Protein AF-A0A6G4ZR60-F1 (afdb_monomer_lite)

Secondary structure (DSSP, 8-state):
-EEEEETTEEEEE----------S-----TTT-S------HHHHHHH---HHHHHHHHHHHHHT--

Sequence (66 aa):
EYTFYRHGKKVQKNVHYFPAIVSGALLLQPEEIRDGKWLSFEEAQEQLTFEEAKKVCRKIEELTKL

Foldseek 3Di:
DDWDDDPNDIDDDDDDDDDDDDDDDDDDDVVVDVDDDDDDLVVVLVVDDDPVVNVVSVVVVVVPPD

Radius of gyration: 14.52 Å; chains: 1; bounding box: 39×22×35 Å

pLDDT: mean 93.46, std 6.7, range [50.81, 97.69]

Structure (mmCIF, N/CA/C/O backbone):
data_AF-A0A6G4ZR60-F1
#
_entry.id   AF-A0A6G4ZR60-F1
#
loop_
_atom_site.group_PDB
_atom_site.id
_atom_site.type_symbol
_atom_site.label_atom_id
_atom_site.label_alt_id
_atom_site.label_comp_id
_atom_site.label_asym_id
_atom_site.label_entity_id
_atom_site.label_seq_id
_atom_site.pdbx_PDB_ins_code
_atom_site.Cartn_x
_atom_site.Cartn_y
_atom_site.Cartn_z
_atom_site.occupancy
_atom_site.B_iso_or_equiv
_atom_site.auth_seq_id
_atom_site.auth_comp_id
_atom_site.auth_asym_id
_atom_site.auth_atom_id
_atom_site.pdbx_PDB_model_num
ATOM 1 N N . GLU A 1 1 ? 1.210 -2.017 11.855 1.00 84.38 1 GLU A N 1
ATOM 2 C CA . GLU A 1 1 ? 0.078 -2.252 12.768 1.00 84.38 1 GLU A CA 1
ATOM 3 C C . GLU A 1 1 ? -0.819 -1.031 12.769 1.00 84.38 1 GLU A C 1
ATOM 5 O O . GLU A 1 1 ? -0.280 0.068 12.737 1.00 84.38 1 GLU A O 1
ATOM 10 N N . TYR A 1 2 ? -2.139 -1.212 12.787 1.00 87.06 2 TYR A N 1
ATOM 11 C CA . TYR A 1 2 ? -3.081 -0.115 13.000 1.00 87.06 2 TYR A CA 1
ATOM 12 C C . TYR A 1 2 ? -4.343 -0.602 13.707 1.00 87.06 2 TYR A C 1
ATOM 14 O O . TYR A 1 2 ? -4.638 -1.798 13.764 1.00 87.06 2 TYR A O 1
ATOM 22 N N . THR A 1 3 ? -5.096 0.343 14.256 1.00 91.06 3 THR A N 1
ATOM 23 C CA . THR A 1 3 ? -6.368 0.075 14.922 1.00 91.06 3 THR A CA 1
ATOM 24 C C . THR A 1 3 ? -7.476 0.868 14.255 1.00 91.06 3 THR A C 1
ATOM 26 O O . THR A 1 3 ? -7.305 2.049 13.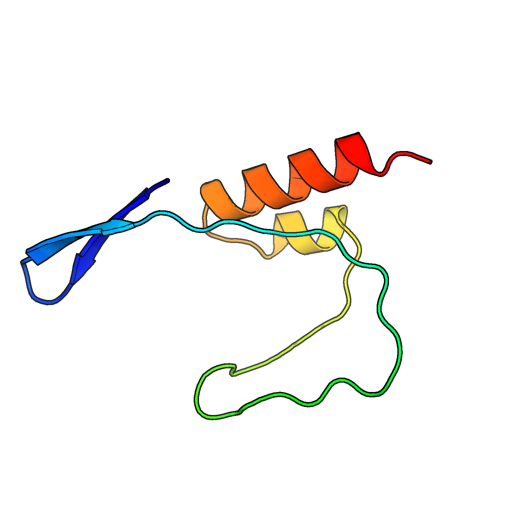970 1.00 91.06 3 THR A O 1
ATOM 29 N N . PHE A 1 4 ? -8.628 0.241 14.044 1.00 91.75 4 PHE A N 1
ATOM 30 C CA . PHE A 1 4 ? -9.815 0.902 13.502 1.00 91.75 4 PHE A CA 1
ATOM 31 C C . PHE A 1 4 ? -11.084 0.356 14.156 1.00 91.75 4 PHE A C 1
ATOM 33 O O . PHE A 1 4 ? -11.043 -0.646 14.869 1.00 91.75 4 PHE A O 1
ATOM 40 N N . TYR A 1 5 ? -12.220 1.012 13.926 1.00 93.12 5 TYR A N 1
ATOM 41 C CA . TYR A 1 5 ? -13.519 0.529 14.388 1.00 93.12 5 TYR A CA 1
ATOM 42 C C . TYR A 1 5 ? -14.316 -0.053 13.225 1.00 93.12 5 TYR A C 1
ATOM 44 O O . TYR A 1 5 ? -14.439 0.569 12.173 1.00 93.12 5 TYR A O 1
ATOM 52 N N . ARG A 1 6 ? -14.895 -1.236 13.428 1.00 93.50 6 ARG A N 1
ATOM 53 C CA . ARG A 1 6 ? -15.812 -1.877 12.481 1.00 93.50 6 ARG A CA 1
ATOM 54 C C . ARG A 1 6 ? -17.062 -2.321 13.231 1.00 93.50 6 ARG A C 1
ATOM 56 O O . ARG A 1 6 ? -16.960 -3.085 14.185 1.00 93.50 6 ARG A O 1
ATOM 63 N N . HIS A 1 7 ? -18.231 -1.817 12.829 1.00 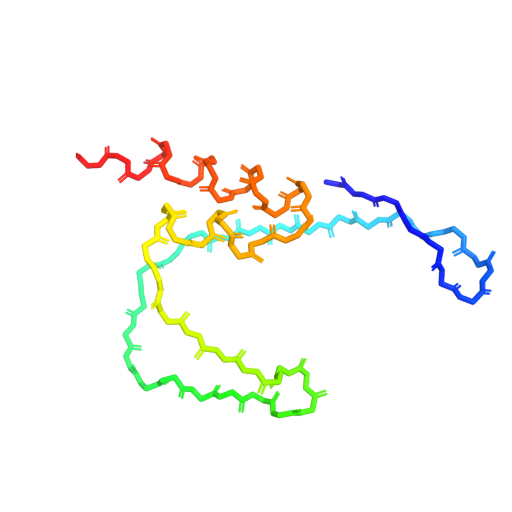94.25 7 HIS A N 1
ATOM 64 C CA . HIS A 1 7 ? -19.512 -2.060 13.517 1.00 94.25 7 HIS A CA 1
ATOM 65 C C . HIS A 1 7 ? -19.443 -1.796 15.037 1.00 94.25 7 HIS A C 1
ATOM 67 O O . HIS A 1 7 ? -19.877 -2.614 15.844 1.00 94.25 7 HIS A O 1
ATOM 73 N N . GLY A 1 8 ? -18.811 -0.685 15.435 1.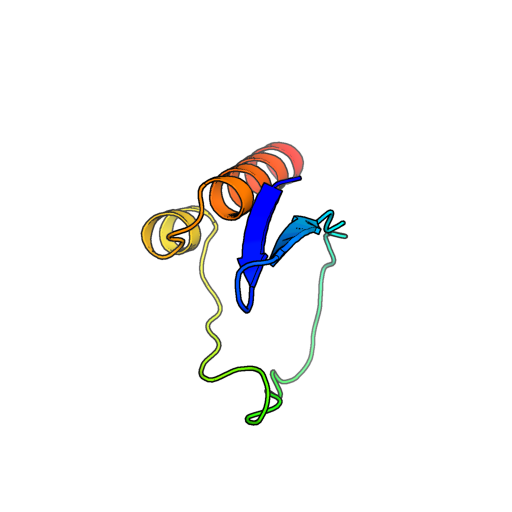00 94.50 8 GLY A N 1
ATOM 74 C CA . GLY A 1 8 ? -18.641 -0.300 16.844 1.00 94.50 8 GLY A CA 1
ATOM 75 C C . GLY A 1 8 ? -17.592 -1.102 17.625 1.00 94.50 8 GLY A C 1
ATOM 76 O O . GLY A 1 8 ? -17.299 -0.764 18.767 1.00 94.50 8 GLY A O 1
ATOM 77 N N . LYS A 1 9 ? -16.976 -2.130 17.028 1.00 95.38 9 LYS A N 1
ATOM 78 C CA . LYS A 1 9 ? -15.915 -2.920 17.665 1.00 95.38 9 LYS A CA 1
ATOM 79 C C . LYS A 1 9 ? -14.542 -2.401 17.264 1.00 95.38 9 LYS A C 1
ATOM 81 O O . LYS A 1 9 ? -14.278 -2.205 16.079 1.00 95.38 9 LYS A O 1
ATOM 86 N N . LYS A 1 10 ? -13.664 -2.215 18.250 1.00 96.19 10 LYS A N 1
ATOM 87 C CA . LYS A 1 10 ? -12.250 -1.897 18.035 1.00 96.19 10 LYS A CA 1
ATOM 88 C C . LYS A 1 10 ? -11.538 -3.136 17.489 1.00 96.19 10 LYS A C 1
ATOM 90 O O . LYS A 1 10 ? -11.597 -4.200 18.099 1.00 96.19 10 LYS A O 1
ATOM 95 N N . VAL A 1 11 ? -10.876 -2.993 16.349 1.00 96.50 11 VAL A N 1
ATOM 96 C CA . VAL A 1 11 ? -10.116 -4.048 15.675 1.00 96.50 11 VAL A CA 1
ATOM 97 C C . VAL A 1 11 ? -8.659 -3.622 15.609 1.00 96.50 11 VAL A C 1
ATOM 99 O O . VAL A 1 11 ? -8.338 -2.588 15.023 1.00 96.50 11 VAL A O 1
ATOM 102 N N . GLN A 1 12 ? -7.783 -4.434 16.191 1.00 96.06 12 GLN A N 1
ATOM 103 C CA . GLN A 1 12 ? -6.336 -4.324 16.036 1.00 96.06 12 GLN A CA 1
ATOM 104 C C . GLN A 1 12 ? -5.918 -5.204 14.860 1.00 96.06 12 GLN A C 1
ATOM 106 O O . GLN A 1 12 ? -6.218 -6.399 14.841 1.00 96.06 12 GLN A O 1
ATOM 111 N N . LYS A 1 13 ? -5.278 -4.612 13.850 1.00 95.06 13 LYS A N 1
ATOM 112 C CA . LYS A 1 13 ? -4.919 -5.310 12.615 1.00 95.06 13 LYS A CA 1
ATOM 113 C C . LYS A 1 13 ? -3.433 -5.189 12.316 1.00 95.06 13 LYS A C 1
ATOM 115 O O . LYS A 1 13 ? -2.843 -4.106 12.334 1.00 95.06 13 LYS A O 1
ATOM 120 N N . ASN A 1 14 ? -2.866 -6.333 11.950 1.00 95.81 14 ASN A N 1
ATOM 121 C CA . ASN A 1 14 ? -1.501 -6.477 11.477 1.00 95.81 14 ASN A CA 1
ATOM 122 C C . ASN A 1 14 ? -1.505 -7.000 10.039 1.00 95.81 14 ASN A C 1
ATOM 124 O O . ASN A 1 14 ? -2.311 -7.857 9.685 1.00 95.81 14 ASN A O 1
ATOM 128 N N . VAL A 1 15 ? -0.640 -6.424 9.203 1.00 95.50 15 VAL A N 1
ATOM 129 C CA . VAL A 1 15 ? -0.466 -6.788 7.791 1.00 95.50 15 VAL A CA 1
ATOM 130 C C . VAL A 1 15 ? 1.030 -6.921 7.534 1.00 95.50 15 VAL A C 1
ATOM 132 O O . VAL A 1 15 ? 1.814 -6.092 8.006 1.00 95.50 15 VAL A O 1
ATOM 135 N N . HIS 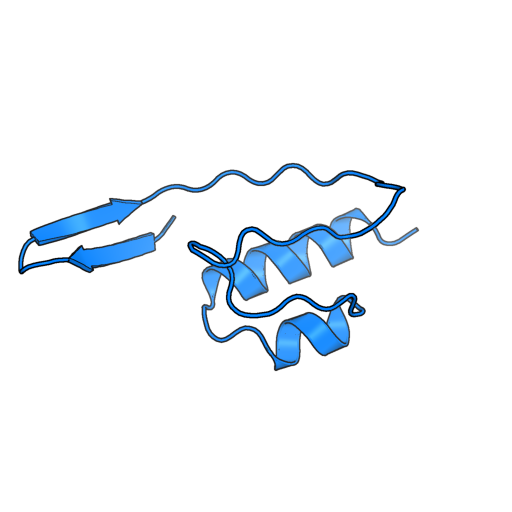A 1 16 ? 1.423 -7.971 6.821 1.00 95.00 16 HIS A N 1
ATOM 136 C CA . HIS A 1 16 ? 2.808 -8.254 6.459 1.00 95.00 16 HIS A CA 1
ATOM 137 C C . HIS A 1 16 ? 2.924 -8.264 4.937 1.00 95.00 16 HIS A C 1
ATOM 139 O O . HIS A 1 16 ? 2.106 -8.881 4.262 1.00 95.00 16 HIS A O 1
ATOM 145 N N . TYR A 1 17 ? 3.919 -7.547 4.418 1.00 94.06 17 TYR A N 1
ATOM 146 C CA . TYR A 1 17 ? 4.161 -7.385 2.988 1.00 94.06 17 TYR A CA 1
ATOM 147 C C . TYR A 1 17 ? 5.476 -8.060 2.608 1.00 94.06 17 TYR A C 1
ATOM 149 O O . TYR A 1 17 ? 6.456 -7.954 3.346 1.00 94.06 17 TYR A O 1
ATOM 157 N N . PHE A 1 18 ? 5.493 -8.700 1.441 1.00 93.44 18 PHE A N 1
ATOM 158 C CA . PHE A 1 18 ? 6.676 -9.321 0.855 1.00 93.44 18 PHE A CA 1
ATOM 159 C C . PHE A 1 18 ? 6.938 -8.662 -0.506 1.00 93.44 18 PHE A C 1
ATOM 161 O O . PHE A 1 18 ? 6.078 -8.765 -1.383 1.00 93.44 18 PHE A O 1
ATOM 168 N N . PRO A 1 19 ? 8.062 -7.948 -0.694 1.00 92.56 19 PRO A N 1
ATOM 169 C CA . PRO A 1 19 ? 8.406 -7.393 -1.996 1.00 92.56 19 PRO A CA 1
ATOM 170 C C . PRO A 1 19 ? 8.757 -8.524 -2.968 1.00 92.56 19 PRO A C 1
ATOM 172 O O . PRO A 1 19 ? 9.448 -9.475 -2.603 1.00 92.56 19 PRO A O 1
ATOM 175 N N . ALA A 1 20 ? 8.286 -8.413 -4.207 1.00 92.75 20 ALA A N 1
ATOM 176 C CA . ALA A 1 20 ? 8.542 -9.387 -5.259 1.00 92.75 20 ALA A CA 1
ATOM 177 C C . ALA A 1 20 ? 8.662 -8.687 -6.615 1.00 92.75 20 ALA A C 1
ATOM 179 O O . ALA A 1 20 ? 7.934 -7.736 -6.897 1.00 92.75 20 ALA A O 1
ATOM 180 N N . ILE A 1 21 ? 9.558 -9.193 -7.462 1.00 93.38 21 ILE A N 1
ATOM 181 C CA . ILE A 1 21 ? 9.585 -8.856 -8.886 1.00 93.38 21 ILE A CA 1
ATOM 182 C C . ILE A 1 21 ? 8.584 -9.783 -9.573 1.00 93.38 21 ILE A C 1
ATOM 184 O O . ILE A 1 21 ? 8.667 -11.002 -9.419 1.00 93.3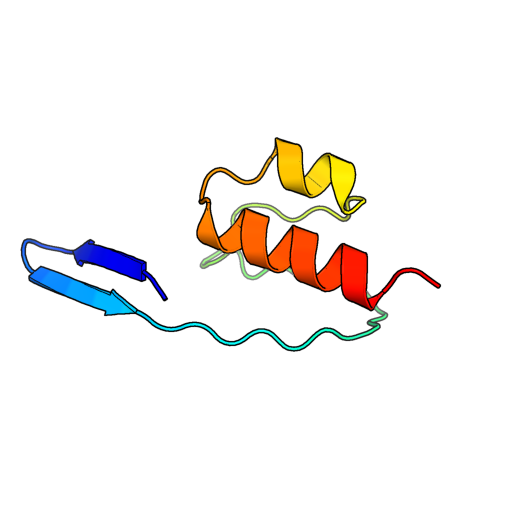8 21 ILE A O 1
ATOM 188 N N . VAL A 1 22 ? 7.629 -9.212 -10.303 1.00 94.81 22 VAL A N 1
ATOM 189 C CA . VAL A 1 22 ? 6.529 -9.957 -10.929 1.00 94.81 22 VAL A CA 1
ATOM 190 C C . VAL A 1 22 ? 6.473 -9.706 -12.432 1.00 94.81 22 VAL A C 1
ATOM 192 O O . VAL A 1 22 ? 6.963 -8.694 -12.928 1.00 94.81 22 VAL A O 1
ATOM 195 N N . SER A 1 23 ? 5.867 -10.638 -13.160 1.00 96.75 23 SER A N 1
ATOM 196 C CA . SER A 1 23 ? 5.628 -10.551 -14.600 1.00 96.75 23 SER A CA 1
ATOM 197 C C . SER A 1 23 ? 4.259 -11.148 -14.948 1.00 96.75 23 SER A C 1
ATOM 199 O O . SER A 1 23 ? 3.661 -11.861 -14.141 1.00 96.75 23 SER A O 1
ATOM 201 N N . GLY A 1 24 ? 3.751 -10.841 -16.144 1.00 96.44 24 GLY A N 1
ATOM 202 C CA . GLY A 1 24 ? 2.441 -11.296 -16.622 1.00 96.44 24 GLY A CA 1
ATOM 203 C C . GLY A 1 24 ? 1.403 -10.177 -16.717 1.00 96.44 24 GLY A C 1
ATOM 204 O O . GLY A 1 24 ? 1.716 -8.997 -16.563 1.00 96.44 24 GLY A O 1
ATOM 205 N N . ALA A 1 25 ? 0.161 -10.555 -17.021 1.00 96.00 25 ALA A N 1
ATOM 206 C CA . ALA A 1 25 ? -0.951 -9.616 -17.136 1.00 96.00 25 ALA A CA 1
ATOM 207 C C . ALA A 1 25 ? -1.571 -9.324 -15.762 1.00 96.00 25 ALA A C 1
ATOM 209 O O . ALA A 1 25 ? -1.807 -10.239 -14.972 1.00 96.00 25 ALA A O 1
ATOM 210 N N . LEU A 1 26 ? -1.879 -8.052 -15.497 1.00 95.25 26 LEU A N 1
ATOM 211 C CA . LEU A 1 26 ? -2.625 -7.650 -14.306 1.00 95.25 26 LEU A CA 1
ATOM 212 C C . LEU A 1 26 ? -4.103 -8.026 -14.475 1.00 95.25 26 LEU A C 1
ATOM 214 O O . LEU A 1 26 ? -4.784 -7.483 -15.342 1.00 95.25 26 LEU A O 1
ATOM 218 N N . LEU A 1 27 ? -4.595 -8.932 -13.630 1.00 95.81 27 LEU A N 1
ATOM 219 C CA . LEU A 1 27 ? -6.000 -9.337 -13.572 1.00 95.81 27 LEU A CA 1
ATOM 220 C C . LEU A 1 27 ? -6.558 -8.979 -12.191 1.00 95.81 27 LEU A C 1
ATOM 222 O O . LEU A 1 27 ? -6.104 -9.516 -11.182 1.00 95.81 27 LEU A O 1
ATOM 226 N N . LEU A 1 28 ? -7.511 -8.048 -12.144 1.00 96.56 28 LEU A N 1
ATOM 227 C CA . LEU A 1 28 ? -8.129 -7.595 -10.896 1.00 96.56 28 LEU A CA 1
ATOM 228 C C . LEU A 1 28 ? -9.352 -8.448 -10.544 1.00 96.56 28 LEU A C 1
ATOM 230 O O . LEU A 1 28 ? -10.075 -8.890 -11.435 1.00 96.56 28 LEU A O 1
ATOM 234 N N . GLN A 1 29 ? -9.593 -8.634 -9.245 1.00 97.69 29 GLN A N 1
ATOM 235 C CA . GLN A 1 29 ? -10.826 -9.224 -8.717 1.00 97.69 29 GLN A CA 1
ATOM 236 C C . GLN A 1 29 ? -11.808 -8.088 -8.400 1.00 97.69 29 GLN A C 1
ATOM 238 O O . GLN A 1 29 ? -11.604 -7.388 -7.403 1.00 97.69 29 GLN A O 1
ATOM 243 N N . PRO A 1 30 ? -12.823 -7.834 -9.244 1.00 94.81 30 PRO A N 1
ATOM 244 C CA . PRO A 1 30 ? -13.655 -6.634 -9.143 1.00 94.81 30 PRO A CA 1
ATOM 245 C C . PRO A 1 30 ? -14.486 -6.568 -7.854 1.00 94.81 30 PRO A C 1
ATOM 247 O O . PRO A 1 30 ? -14.892 -5.481 -7.444 1.00 94.81 30 PRO A O 1
ATOM 250 N N . GLU A 1 31 ? -14.722 -7.702 -7.192 1.00 97.62 31 GLU A N 1
ATOM 251 C CA . GLU A 1 31 ? -15.421 -7.780 -5.908 1.00 97.62 31 GLU A CA 1
ATOM 252 C C . GLU A 1 31 ? -14.598 -7.187 -4.750 1.00 97.62 31 GLU A C 1
ATOM 254 O O . GLU A 1 31 ? -15.168 -6.741 -3.754 1.00 97.62 31 GLU A O 1
ATOM 259 N N . GLU A 1 32 ? -13.267 -7.160 -4.877 1.00 95.56 32 GLU A N 1
ATOM 260 C CA . GLU A 1 32 ? -12.347 -6.673 -3.843 1.00 95.56 32 GLU A CA 1
ATOM 261 C C . GLU A 1 32 ? -11.613 -5.390 -4.250 1.00 95.56 32 GLU A C 1
ATOM 263 O O . GLU A 1 32 ? -11.365 -4.516 -3.414 1.00 95.56 32 GLU A O 1
ATOM 268 N N . ILE A 1 33 ? -11.250 -5.267 -5.530 1.00 96.81 33 ILE A N 1
ATOM 269 C CA . ILE A 1 33 ? -10.370 -4.220 -6.049 1.00 96.81 33 ILE A CA 1
ATOM 270 C C . ILE A 1 33 ? -11.090 -3.452 -7.153 1.00 96.81 33 ILE A C 1
ATOM 272 O O . ILE A 1 33 ? -11.363 -3.975 -8.229 1.00 96.81 33 ILE A O 1
ATOM 276 N N . ARG A 1 34 ? -11.349 -2.167 -6.896 1.00 97.00 34 ARG A N 1
ATOM 277 C CA . ARG A 1 34 ? -12.054 -1.287 -7.839 1.00 97.00 34 ARG A CA 1
ATOM 278 C C . ARG A 1 34 ? -11.202 -0.864 -9.040 1.00 97.00 34 ARG A C 1
ATOM 280 O O . ARG A 1 34 ? -11.746 -0.660 -10.117 1.00 97.00 34 ARG A O 1
ATOM 287 N N . ASP A 1 35 ? -9.907 -0.639 -8.830 1.00 96.19 35 ASP A N 1
ATOM 288 C CA . ASP A 1 35 ? -8.966 -0.130 -9.837 1.00 96.19 35 ASP A CA 1
ATOM 289 C C . ASP A 1 35 ? -7.525 -0.526 -9.465 1.00 96.19 35 ASP A C 1
ATOM 291 O O . ASP A 1 35 ? -7.239 -0.787 -8.293 1.00 96.19 35 ASP A O 1
ATOM 295 N N . GLY A 1 36 ? -6.621 -0.557 -10.445 1.00 95.25 36 GLY A N 1
ATOM 296 C CA . GLY A 1 36 ? -5.220 -0.937 -10.268 1.00 95.25 36 GLY A CA 1
ATOM 297 C C . GLY A 1 36 ? -4.309 -0.244 -11.277 1.00 95.25 36 GLY A C 1
ATOM 298 O O . GLY A 1 36 ? -4.597 -0.210 -12.471 1.00 95.25 36 GLY A O 1
ATOM 299 N N . LYS A 1 37 ? -3.194 0.313 -10.793 1.00 95.38 37 LYS A N 1
ATOM 300 C CA . LYS A 1 37 ? -2.223 1.063 -11.601 1.00 95.38 37 LYS A CA 1
ATOM 301 C C . LYS A 1 37 ? -0.800 0.696 -11.205 1.00 95.38 37 LYS A C 1
ATOM 303 O O . LYS A 1 37 ? -0.521 0.489 -10.026 1.00 95.38 37 LYS A O 1
ATOM 308 N N . TRP A 1 38 ? 0.088 0.668 -12.192 1.00 96.38 38 TRP A N 1
ATOM 309 C CA . TRP A 1 38 ? 1.530 0.643 -11.972 1.00 96.38 38 TRP A CA 1
ATOM 310 C C . TRP A 1 38 ? 2.026 2.078 -11.844 1.00 96.38 38 TRP A C 1
ATOM 312 O O . TRP A 1 38 ? 1.750 2.893 -12.720 1.00 96.38 38 TRP A O 1
ATOM 322 N N . LEU A 1 39 ? 2.717 2.374 -10.749 1.00 96.19 39 LEU A N 1
ATOM 323 C CA . LEU A 1 39 ? 3.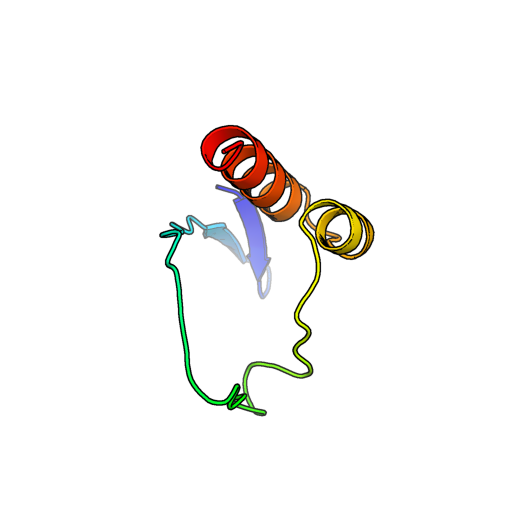237 3.698 -10.418 1.00 96.19 39 LEU A CA 1
ATOM 324 C C . LEU A 1 39 ? 4.661 3.559 -9.883 1.00 96.19 39 LEU A C 1
ATOM 326 O O . LEU A 1 39 ? 5.025 2.510 -9.340 1.00 96.19 39 LEU A O 1
ATOM 330 N N . SER A 1 40 ? 5.445 4.626 -10.000 1.00 94.94 40 SER A N 1
ATOM 331 C CA . SER A 1 40 ? 6.681 4.773 -9.230 1.00 94.94 40 SER A CA 1
ATOM 332 C C . SER A 1 40 ? 6.391 4.897 -7.726 1.00 94.94 40 SER A C 1
ATOM 334 O O . SER A 1 40 ? 5.261 5.166 -7.307 1.00 94.94 40 SER A O 1
ATOM 336 N N . PHE A 1 41 ? 7.416 4.711 -6.886 1.00 94.00 41 PHE A N 1
ATOM 337 C CA . PHE A 1 41 ? 7.265 4.878 -5.437 1.00 94.00 41 PHE A CA 1
ATOM 338 C C . PHE A 1 41 ? 6.888 6.311 -5.040 1.00 94.00 41 PHE A C 1
ATOM 340 O O . PHE A 1 41 ? 6.136 6.482 -4.082 1.00 94.00 41 PHE A O 1
ATOM 347 N N . GLU A 1 42 ? 7.369 7.321 -5.766 1.00 93.38 42 GLU A N 1
ATOM 348 C CA . GLU A 1 42 ? 7.030 8.730 -5.541 1.00 93.38 42 GLU A CA 1
ATOM 349 C C . GLU A 1 42 ? 5.544 8.988 -5.831 1.00 93.38 42 GLU A C 1
ATOM 351 O O . GLU A 1 42 ? 4.796 9.375 -4.934 1.00 93.38 42 GLU A O 1
ATOM 356 N N . GLU A 1 43 ? 5.076 8.644 -7.035 1.00 96.81 43 GLU A N 1
ATOM 357 C CA . GLU A 1 43 ? 3.668 8.809 -7.430 1.00 96.81 43 GLU A CA 1
ATOM 358 C C . GLU A 1 43 ? 2.718 8.013 -6.520 1.00 96.81 43 GLU A C 1
ATOM 360 O O . GLU A 1 43 ? 1.633 8.478 -6.165 1.00 96.81 43 GLU A O 1
ATOM 365 N N . ALA A 1 44 ? 3.112 6.804 -6.106 1.00 96.38 44 ALA A N 1
ATOM 366 C CA . ALA A 1 44 ? 2.311 5.998 -5.191 1.00 96.38 44 ALA A CA 1
ATOM 367 C C . ALA A 1 44 ? 2.136 6.687 -3.826 1.00 96.38 44 ALA A C 1
ATOM 369 O O . ALA A 1 44 ? 1.044 6.651 -3.256 1.00 96.38 44 ALA A O 1
ATOM 370 N N . GLN A 1 45 ? 3.177 7.343 -3.300 1.00 95.19 45 GLN A N 1
ATOM 371 C CA . GLN A 1 45 ? 3.110 8.055 -2.019 1.00 95.19 45 GLN A CA 1
ATOM 372 C C . GLN A 1 45 ? 2.135 9.236 -2.039 1.00 95.19 45 GLN A C 1
ATOM 374 O O . GLN A 1 45 ? 1.505 9.502 -1.011 1.00 95.19 45 GLN A O 1
ATOM 379 N N . GLU A 1 46 ? 1.970 9.897 -3.186 1.00 96.62 46 GLU A N 1
ATOM 380 C CA . GLU A 1 46 ? 1.003 10.986 -3.371 1.00 96.62 46 GLU A CA 1
ATOM 381 C C . GLU A 1 46 ? -0.453 10.494 -3.366 1.00 96.62 46 GLU A C 1
ATOM 383 O O . GLU A 1 46 ? -1.349 11.201 -2.907 1.00 96.62 46 GLU A O 1
ATOM 388 N N . GLN A 1 47 ? -0.698 9.269 -3.843 1.00 96.94 47 GLN A N 1
ATOM 389 C CA . GLN A 1 47 ? -2.042 8.682 -3.938 1.00 96.94 47 GLN A CA 1
ATOM 390 C C . GLN A 1 47 ? -2.482 7.967 -2.652 1.00 96.94 47 GLN A C 1
ATOM 392 O O . GLN A 1 47 ? -3.678 7.842 -2.371 1.00 96.94 47 GLN A O 1
ATOM 397 N N . LEU A 1 48 ? -1.532 7.456 -1.864 1.00 96.62 48 LEU A N 1
ATOM 398 C CA . LEU A 1 48 ? -1.827 6.748 -0.621 1.00 96.62 48 LEU A CA 1
ATOM 399 C C . LEU A 1 48 ? -2.411 7.700 0.431 1.00 96.62 48 LEU A C 1
ATOM 401 O O . LEU A 1 48 ? -1.836 8.732 0.757 1.00 96.62 48 LEU A O 1
ATOM 405 N N . THR A 1 49 ? -3.527 7.313 1.046 1.00 96.56 49 THR A N 1
ATOM 406 C CA . THR A 1 49 ? -4.176 8.107 2.105 1.00 96.56 49 THR A CA 1
ATOM 407 C C . THR A 1 49 ? -3.809 7.644 3.513 1.00 96.56 49 THR A C 1
ATOM 409 O O . THR A 1 49 ? -3.738 8.458 4.429 1.00 96.56 49 THR A O 1
ATOM 412 N N . PHE A 1 50 ? -3.539 6.349 3.697 1.00 94.19 50 PHE A N 1
ATOM 413 C CA . PHE A 1 50 ? -3.181 5.773 4.993 1.00 94.19 50 PHE A CA 1
ATOM 414 C C . PHE A 1 50 ? -1.680 5.891 5.274 1.00 94.19 50 PHE A C 1
ATOM 416 O O . PHE A 1 50 ? -0.843 5.449 4.482 1.00 94.19 50 PHE A O 1
ATOM 423 N N . GLU A 1 51 ? -1.335 6.420 6.446 1.00 94.00 51 GLU A N 1
ATOM 424 C CA . GLU A 1 51 ? 0.056 6.646 6.848 1.00 94.00 51 GLU A CA 1
ATOM 425 C C . GLU A 1 51 ? 0.859 5.347 6.984 1.00 94.00 51 GLU A C 1
ATOM 427 O O . GLU A 1 51 ? 2.043 5.308 6.652 1.00 94.00 51 GLU A O 1
ATOM 432 N N . GLU A 1 52 ? 0.237 4.249 7.415 1.00 94.38 52 GLU A N 1
ATOM 433 C CA . GLU A 1 52 ? 0.892 2.943 7.488 1.00 94.38 52 GLU A CA 1
ATOM 434 C C . GLU A 1 52 ? 1.304 2.437 6.105 1.00 94.38 52 GLU A C 1
ATOM 436 O O . GLU A 1 52 ? 2.395 1.886 5.961 1.00 94.38 52 GLU A O 1
ATOM 441 N N . ALA A 1 53 ? 0.473 2.660 5.083 1.00 94.69 53 ALA A N 1
ATOM 442 C CA . ALA A 1 53 ? 0.796 2.280 3.713 1.00 94.69 53 ALA A CA 1
ATOM 443 C C . ALA A 1 53 ? 1.935 3.147 3.155 1.00 94.69 53 ALA A C 1
ATOM 445 O O . ALA A 1 53 ? 2.887 2.606 2.593 1.00 94.69 53 ALA A O 1
ATOM 446 N N . LYS A 1 54 ? 1.911 4.468 3.397 1.00 95.88 54 LYS A N 1
ATOM 447 C CA . LYS A 1 54 ? 3.021 5.366 3.024 1.00 95.88 54 LYS A CA 1
ATOM 448 C C . LYS A 1 54 ? 4.341 4.956 3.675 1.00 95.88 54 LYS A C 1
ATOM 450 O O . LYS A 1 54 ? 5.385 5.031 3.035 1.00 95.88 54 LYS A O 1
ATOM 455 N N . LYS A 1 55 ? 4.315 4.527 4.943 1.00 95.06 55 LYS A N 1
ATOM 456 C CA . LYS A 1 55 ? 5.507 4.032 5.654 1.00 95.06 55 LYS A CA 1
ATOM 457 C C . LYS A 1 55 ? 6.064 2.761 5.019 1.00 95.06 55 LYS A C 1
ATOM 459 O O . LYS A 1 55 ? 7.276 2.648 4.877 1.00 95.06 55 LYS A O 1
ATOM 464 N N . VAL A 1 56 ? 5.200 1.817 4.633 1.00 94.88 56 VAL A N 1
ATOM 465 C CA . VAL A 1 56 ? 5.632 0.607 3.913 1.00 94.88 56 VAL A CA 1
ATOM 466 C C . VAL A 1 56 ? 6.247 0.983 2.566 1.00 94.88 56 VAL A C 1
ATOM 468 O O . VAL A 1 56 ? 7.337 0.512 2.266 1.00 94.88 56 VAL A O 1
ATOM 471 N N . CYS A 1 57 ? 5.598 1.866 1.803 1.00 95.19 57 CYS A N 1
ATOM 472 C CA . CYS A 1 57 ? 6.084 2.331 0.504 1.00 95.19 57 CYS A CA 1
ATOM 473 C C . CYS A 1 57 ? 7.491 2.945 0.604 1.00 95.19 57 CYS A C 1
ATOM 475 O O . CYS A 1 57 ? 8.404 2.470 -0.065 1.00 95.19 57 CYS A O 1
ATOM 477 N N . ARG A 1 58 ? 7.692 3.902 1.525 1.00 94.94 58 ARG A N 1
ATOM 478 C CA . ARG A 1 58 ? 9.003 4.523 1.802 1.00 94.94 58 ARG A CA 1
ATOM 479 C C . ARG A 1 58 ? 10.065 3.510 2.217 1.00 94.94 58 ARG A C 1
ATOM 481 O O . ARG A 1 58 ? 11.187 3.548 1.730 1.00 94.94 58 ARG A O 1
ATOM 488 N N . LYS A 1 59 ? 9.704 2.570 3.094 1.00 94.38 59 LYS A N 1
ATOM 489 C CA . LYS A 1 59 ? 10.630 1.527 3.548 1.00 94.38 59 LYS A CA 1
ATOM 490 C C . LYS A 1 59 ? 11.094 0.637 2.395 1.00 94.38 59 LYS A C 1
ATOM 492 O O . LYS A 1 59 ? 12.260 0.264 2.357 1.00 94.38 59 LYS A O 1
ATOM 497 N N . ILE A 1 60 ? 10.191 0.250 1.493 1.00 93.25 60 ILE A N 1
ATOM 498 C CA . ILE A 1 60 ? 10.576 -0.558 0.333 1.00 93.25 60 ILE A CA 1
ATOM 499 C C . ILE A 1 60 ? 11.449 0.263 -0.606 1.00 93.25 60 ILE A C 1
ATOM 501 O O . ILE A 1 60 ? 12.510 -0.225 -0.966 1.00 93.25 60 ILE A O 1
ATOM 505 N N . GLU A 1 61 ? 11.068 1.503 -0.913 1.00 93.38 61 GLU A N 1
ATOM 506 C CA . GLU A 1 61 ? 11.872 2.407 -1.739 1.00 93.38 61 GLU A CA 1
ATOM 507 C C . GLU A 1 61 ? 13.312 2.525 -1.220 1.00 93.38 61 GLU A C 1
ATOM 509 O O . GLU A 1 61 ? 14.248 2.359 -1.994 1.00 93.38 61 GLU A O 1
ATOM 514 N N . GLU A 1 62 ? 13.503 2.717 0.091 1.00 92.25 62 GLU A N 1
ATOM 515 C CA . GLU A 1 62 ? 14.821 2.740 0.739 1.00 92.25 62 GLU A CA 1
ATOM 516 C C . GLU A 1 62 ? 15.591 1.418 0.611 1.00 92.25 62 GLU A C 1
ATOM 518 O O . GLU A 1 62 ? 16.793 1.440 0.352 1.00 92.25 62 GLU A O 1
ATOM 523 N N . LEU A 1 63 ? 14.918 0.275 0.783 1.00 89.50 63 LEU A N 1
ATOM 524 C CA . LEU A 1 63 ? 15.528 -1.056 0.673 1.00 89.50 63 LEU A CA 1
ATOM 525 C C . LEU A 1 63 ? 15.878 -1.436 -0.770 1.00 89.50 63 LEU A C 1
ATOM 527 O O . LEU A 1 63 ? 16.769 -2.256 -0.980 1.00 89.50 63 LEU A O 1
ATOM 531 N N . THR A 1 64 ? 15.166 -0.877 -1.748 1.00 83.62 64 THR A N 1
ATOM 532 C CA . THR A 1 64 ? 15.334 -1.166 -3.177 1.00 83.62 64 THR A CA 1
ATOM 533 C C . THR A 1 64 ? 16.067 -0.062 -3.928 1.00 83.62 64 THR A C 1
ATOM 535 O O . THR A 1 64 ? 16.028 -0.061 -5.157 1.00 83.62 64 THR A O 1
ATOM 538 N N . LYS A 1 65 ? 16.726 0.872 -3.226 1.00 68.50 65 LYS A N 1
ATOM 539 C CA . LYS A 1 65 ? 17.727 1.756 -3.839 1.00 68.50 65 LYS A CA 1
ATOM 540 C C . LYS A 1 65 ? 18.863 0.880 -4.380 1.00 68.50 65 LYS A C 1
ATOM 542 O O . LYS A 1 65 ? 19.774 0.519 -3.638 1.00 68.50 65 LYS A O 1
ATOM 547 N N . LEU A 1 66 ? 18.718 0.470 -5.640 1.00 50.81 66 LEU A N 1
ATOM 548 C CA . LEU A 1 66 ? 19.765 -0.109 -6.480 1.00 50.81 66 LEU A CA 1
ATOM 549 C C . LEU A 1 66 ? 20.857 0.930 -6.743 1.00 50.81 66 LEU A C 1
ATOM 551 O O . LEU A 1 66 ? 20.503 2.121 -6.908 1.00 50.81 66 LEU A O 1
#